Protein AF-A0A179BVK2-F1 (afdb_monomer_lite)

Sequence (65 aa):
MTQTDGWKKKFKGSDQGGARIYTHADALDGRAIVENHNGIWFNGKRFLFLDDAKRAALSHLQVTA

Foldseek 3Di:
DPPPPQWDWDWDDDPVWTWIWIFHPQFDVRWIWIQTPVAIDTPNDGDNDPVVNVCNRNVVVVPPD

Organism: Rhizobium leguminosarum (NCBI:txid384)

Radius of gyration: 12.54 Å; chains: 1; bounding box: 40×24×29 Å

Secondary structure (DSSP, 8-state):
-----S-EEEEEEETTEEEEEEE-TTSGGGPPEEEETTEEEETTEEESSHHHHHHHHHGGGGS--

pLDDT: mean 83.08, std 16.53, range [33.56, 97.12]

Structure (mmCIF, N/CA/C/O backbone):
data_AF-A0A179BVK2-F1
#
_entry.id   AF-A0A179BVK2-F1
#
loop_
_atom_site.group_PDB
_atom_site.id
_atom_site.type_symbol
_atom_site.label_atom_id
_atom_site.label_alt_id
_atom_site.label_comp_id
_atom_site.label_asym_id
_atom_site.label_entity_id
_atom_site.label_seq_id
_atom_site.pdbx_PDB_ins_code
_atom_site.Cartn_x
_atom_site.Cartn_y
_atom_site.Cartn_z
_atom_site.occupancy
_atom_site.B_iso_or_equiv
_atom_site.auth_seq_id
_atom_site.auth_comp_id
_atom_site.auth_asym_id
_atom_site.auth_atom_id
_atom_site.pdbx_PDB_model_num
ATOM 1 N N . MET A 1 1 ? 11.608 15.718 17.312 1.00 33.56 1 MET A N 1
ATOM 2 C CA . MET A 1 1 ? 10.775 14.550 17.664 1.00 33.56 1 MET A CA 1
ATOM 3 C C . MET A 1 1 ? 10.003 14.164 16.418 1.00 33.56 1 MET A C 1
ATOM 5 O O . MET A 1 1 ? 9.182 14.950 15.969 1.00 33.56 1 MET A O 1
ATOM 9 N N . THR A 1 2 ? 10.347 13.046 15.784 1.00 37.88 2 THR A N 1
ATOM 10 C CA . THR A 1 2 ? 9.674 12.583 14.566 1.00 37.88 2 THR A CA 1
ATOM 11 C C . THR A 1 2 ? 8.303 12.066 14.977 1.00 37.88 2 THR A C 1
ATOM 13 O O . THR A 1 2 ? 8.206 11.022 15.617 1.00 37.88 2 THR A O 1
ATOM 16 N N . GLN A 1 3 ? 7.254 12.832 14.692 1.00 41.38 3 GLN A N 1
ATOM 17 C CA . GLN A 1 3 ? 5.881 12.373 14.835 1.00 41.38 3 GLN A CA 1
ATOM 18 C C . GLN A 1 3 ? 5.711 11.227 13.835 1.00 41.38 3 GLN A C 1
ATOM 20 O O . GLN A 1 3 ? 5.591 11.457 12.636 1.00 41.38 3 GLN A O 1
ATOM 25 N N . THR A 1 4 ? 5.840 9.986 14.301 1.00 56.38 4 THR A N 1
ATOM 26 C CA . THR A 1 4 ? 5.551 8.814 13.478 1.00 56.38 4 THR A CA 1
ATOM 27 C C . THR A 1 4 ? 4.077 8.880 13.131 1.00 56.38 4 THR A C 1
ATOM 29 O O . THR A 1 4 ? 3.225 8.794 14.010 1.00 56.38 4 THR A O 1
ATOM 32 N N . ASP A 1 5 ? 3.799 9.052 11.850 1.00 74.25 5 ASP A N 1
ATOM 33 C CA . ASP A 1 5 ? 2.510 9.191 11.178 1.00 74.25 5 ASP A CA 1
ATOM 34 C C . ASP A 1 5 ? 1.618 7.934 11.284 1.00 74.25 5 ASP A C 1
ATOM 36 O O . ASP A 1 5 ? 0.773 7.698 10.431 1.00 74.25 5 ASP A O 1
ATOM 40 N N . GLY A 1 6 ? 1.830 7.086 12.298 1.00 83.31 6 GLY A N 1
ATOM 41 C CA . GLY A 1 6 ? 1.120 5.824 12.541 1.00 83.31 6 GLY A CA 1
ATOM 42 C C . GLY A 1 6 ? 1.468 4.692 11.566 1.00 83.31 6 GLY A C 1
ATOM 43 O O . GLY A 1 6 ? 1.164 3.526 11.824 1.00 83.31 6 GLY A O 1
ATOM 44 N N . TRP A 1 7 ? 2.148 4.999 10.459 1.00 89.25 7 TRP A N 1
ATOM 45 C CA . TRP A 1 7 ? 2.481 4.040 9.412 1.00 89.25 7 TRP A CA 1
ATOM 46 C C . TRP A 1 7 ? 3.663 3.150 9.794 1.00 89.25 7 TRP A C 1
ATOM 48 O O . TRP A 1 7 ? 4.786 3.602 10.016 1.00 89.25 7 TRP A O 1
ATOM 58 N N . LYS A 1 8 ? 3.436 1.838 9.771 1.00 90.81 8 LYS A N 1
ATOM 59 C CA . LYS A 1 8 ? 4.495 0.832 9.850 1.00 90.81 8 LYS A CA 1
ATOM 60 C C . LYS A 1 8 ? 5.027 0.552 8.453 1.00 90.81 8 LYS A C 1
ATOM 62 O O . LYS A 1 8 ? 4.264 0.192 7.557 1.00 90.81 8 LYS A O 1
ATOM 67 N N . LYS A 1 9 ? 6.345 0.665 8.288 1.00 92.25 9 LYS A N 1
ATOM 68 C CA . LYS A 1 9 ? 7.064 0.368 7.044 1.00 92.25 9 LYS A CA 1
ATOM 69 C C . LYS A 1 9 ? 7.880 -0.912 7.196 1.00 92.25 9 LYS A C 1
ATOM 71 O O . LYS A 1 9 ? 8.675 -1.031 8.123 1.00 92.25 9 LYS A O 1
ATOM 76 N N . LYS A 1 10 ? 7.738 -1.842 6.252 1.00 92.50 10 LYS A N 1
ATOM 77 C CA . LYS A 1 10 ? 8.556 -3.058 6.153 1.00 92.50 10 LYS A CA 1
ATOM 78 C C . LYS A 1 10 ? 9.078 -3.222 4.733 1.00 92.50 10 LYS A C 1
ATOM 80 O O . LYS A 1 10 ? 8.323 -3.072 3.781 1.00 92.50 10 LYS A O 1
ATOM 85 N N . PHE A 1 11 ? 10.355 -3.550 4.574 1.00 92.56 11 PHE A N 1
ATOM 86 C CA . PHE A 1 11 ? 10.881 -3.978 3.279 1.00 92.56 11 PHE A CA 1
ATOM 87 C C . PHE A 1 11 ? 10.725 -5.495 3.135 1.00 92.56 11 PHE A C 1
ATOM 89 O O . PHE A 1 11 ? 10.994 -6.243 4.076 1.00 92.56 11 PHE A O 1
ATOM 96 N N . LYS A 1 12 ? 10.272 -5.947 1.965 1.00 92.06 12 LYS A N 1
ATOM 97 C CA . LYS A 1 12 ? 10.234 -7.359 1.584 1.00 92.06 12 LYS A CA 1
ATOM 98 C C . LYS A 1 12 ? 10.899 -7.506 0.221 1.00 92.06 12 LYS A C 1
ATOM 100 O O . LYS A 1 12 ? 10.370 -7.023 -0.777 1.00 92.06 12 LYS A O 1
ATOM 105 N N . GLY A 1 13 ? 12.045 -8.171 0.189 1.00 90.25 13 GLY A N 1
ATOM 106 C CA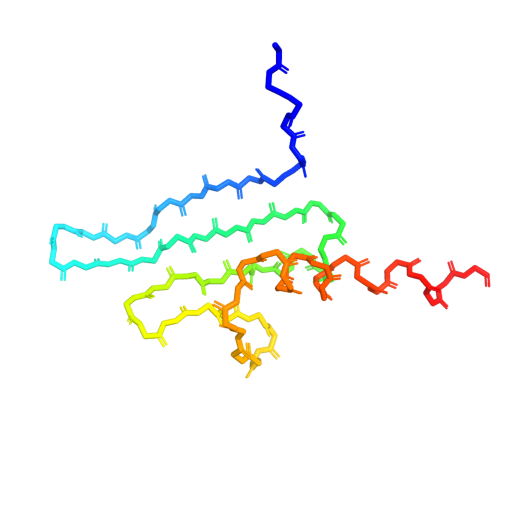 . GLY A 1 13 ? 12.821 -8.371 -1.027 1.00 90.25 13 GLY A CA 1
ATOM 107 C C . GLY A 1 13 ? 14.247 -8.809 -0.737 1.00 90.25 13 GLY A C 1
ATOM 108 O O . GLY A 1 13 ? 14.572 -9.162 0.395 1.00 90.25 13 GLY A O 1
ATOM 109 N N . SER A 1 14 ? 15.067 -8.762 -1.778 1.00 86.44 14 SER A N 1
ATOM 110 C CA . SER A 1 14 ? 16.500 -9.055 -1.759 1.00 86.44 14 SER A CA 1
ATOM 111 C C . SER A 1 14 ? 17.274 -7.928 -2.445 1.00 86.44 14 SER A C 1
ATOM 113 O O . SER A 1 14 ? 16.677 -6.962 -2.933 1.00 86.44 14 SER A O 1
ATOM 115 N N . ASP A 1 15 ? 18.589 -8.087 -2.548 1.00 75.81 15 ASP A N 1
ATOM 116 C CA . ASP A 1 15 ? 19.477 -7.161 -3.258 1.00 75.81 15 ASP A CA 1
ATOM 117 C C . ASP A 1 15 ? 19.135 -7.036 -4.755 1.00 75.81 15 ASP A C 1
ATOM 119 O O . ASP A 1 15 ? 19.437 -6.025 -5.382 1.00 75.81 15 ASP A O 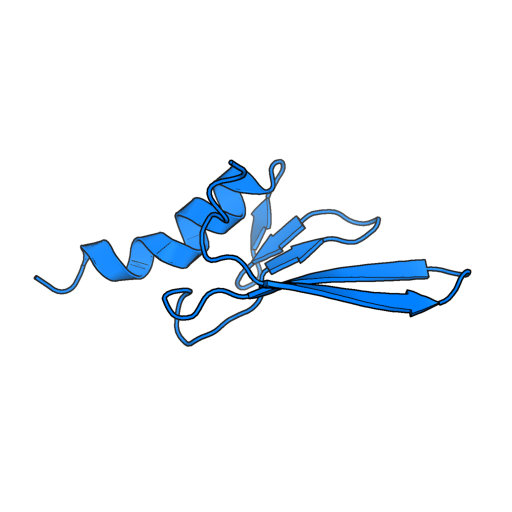1
ATOM 123 N N . GLN A 1 16 ? 18.446 -8.032 -5.325 1.00 79.62 16 GLN A N 1
ATOM 124 C CA . GLN A 1 16 ? 17.994 -8.032 -6.723 1.00 79.62 16 GLN A CA 1
ATOM 125 C C . GLN A 1 16 ? 16.633 -7.349 -6.927 1.00 79.62 16 GLN A C 1
ATOM 127 O O . GLN A 1 16 ? 16.152 -7.239 -8.054 1.00 79.62 16 GLN A O 1
ATOM 132 N N . GLY A 1 17 ? 15.988 -6.894 -5.851 1.00 84.12 17 GLY A N 1
ATOM 133 C CA . GLY A 1 17 ? 14.717 -6.185 -5.918 1.00 84.12 17 GLY A CA 1
ATOM 134 C C . GLY A 1 17 ? 13.772 -6.518 -4.769 1.00 84.12 17 GLY A C 1
ATOM 135 O O . GLY A 1 17 ? 13.862 -7.555 -4.108 1.00 84.12 17 GLY A O 1
ATOM 136 N N . GLY A 1 18 ? 12.820 -5.617 -4.538 1.00 92.38 18 GLY A N 1
ATOM 137 C CA . GLY A 1 18 ? 11.848 -5.759 -3.466 1.00 92.38 18 GLY A CA 1
ATOM 138 C C . GLY A 1 18 ? 10.750 -4.713 -3.496 1.00 92.38 18 GLY A C 1
ATOM 139 O O . GLY A 1 18 ? 10.644 -3.903 -4.419 1.00 92.38 18 GLY A O 1
ATOM 140 N N . ALA A 1 19 ? 9.942 -4.741 -2.446 1.00 94.69 19 ALA A N 1
ATOM 141 C CA . ALA A 1 19 ? 8.879 -3.787 -2.211 1.00 94.69 19 ALA A CA 1
ATOM 142 C C . ALA A 1 19 ? 8.932 -3.256 -0.777 1.00 94.69 19 ALA A C 1
ATOM 144 O O . ALA A 1 19 ? 9.233 -3.981 0.177 1.00 94.69 19 ALA A O 1
ATOM 145 N N . ARG A 1 20 ? 8.598 -1.979 -0.617 1.00 94.12 20 ARG A N 1
ATOM 146 C CA . ARG A 1 20 ? 8.270 -1.375 0.670 1.00 94.12 20 ARG A CA 1
ATOM 147 C C . ARG A 1 20 ? 6.773 -1.521 0.886 1.00 94.12 20 ARG A C 1
ATOM 149 O O . ARG A 1 20 ? 5.965 -1.122 0.056 1.00 94.12 20 ARG A O 1
ATOM 156 N N . ILE A 1 21 ? 6.431 -2.121 2.010 1.00 94.50 21 ILE A N 1
ATOM 157 C CA . ILE A 1 21 ? 5.074 -2.390 2.446 1.00 94.50 21 ILE A CA 1
ATOM 158 C C . ILE A 1 21 ? 4.766 -1.405 3.564 1.00 94.50 21 ILE A C 1
ATOM 160 O O . ILE A 1 21 ? 5.473 -1.379 4.576 1.00 94.50 21 ILE A O 1
ATOM 164 N N . TYR A 1 22 ? 3.727 -0.602 3.378 1.00 93.50 22 TYR A N 1
ATOM 165 C CA . TYR A 1 22 ? 3.235 0.333 4.380 1.00 93.50 22 TYR A CA 1
ATOM 166 C C . TYR A 1 22 ? 1.892 -0.164 4.894 1.00 93.50 22 TYR A C 1
ATOM 168 O O . TYR A 1 22 ? 0.999 -0.480 4.112 1.00 93.50 22 TYR A O 1
ATOM 176 N N . THR A 1 23 ? 1.758 -0.241 6.211 1.00 91.81 23 THR A N 1
ATOM 177 C CA . THR A 1 23 ? 0.537 -0.682 6.894 1.00 91.81 23 THR A CA 1
ATOM 178 C C . THR A 1 23 ? 0.172 0.322 7.973 1.00 91.81 23 THR A C 1
ATOM 180 O O . THR A 1 23 ? 1.055 0.894 8.613 1.00 91.81 23 THR A O 1
ATOM 183 N N . HIS A 1 24 ? -1.121 0.527 8.172 1.00 89.94 24 HIS A N 1
ATOM 184 C CA . HIS A 1 24 ? -1.682 1.359 9.227 1.00 89.94 24 HIS A CA 1
ATOM 185 C C . HIS A 1 24 ? -2.854 0.599 9.842 1.00 89.94 24 HIS A C 1
ATOM 187 O O . HIS A 1 24 ? -3.535 -0.126 9.118 1.00 89.94 24 HIS A O 1
ATOM 193 N N . ALA A 1 25 ? -3.079 0.734 11.152 1.00 86.06 25 ALA A N 1
ATOM 194 C CA . ALA A 1 25 ? -4.190 0.048 11.820 1.00 86.06 25 ALA A CA 1
ATOM 195 C C . ALA A 1 25 ? -5.542 0.462 11.217 1.00 86.06 25 ALA A C 1
ATOM 197 O O . ALA A 1 25 ? -6.379 -0.387 10.943 1.00 86.06 25 ALA A O 1
ATOM 198 N N . ASP A 1 26 ? -5.674 1.754 10.916 1.00 83.69 26 ASP A N 1
ATOM 199 C CA . ASP A 1 26 ? -6.883 2.334 10.324 1.00 83.69 26 ASP A CA 1
ATOM 200 C C . ASP A 1 26 ? -6.891 2.360 8.786 1.00 83.69 26 ASP A C 1
ATOM 202 O O . ASP A 1 26 ? -7.767 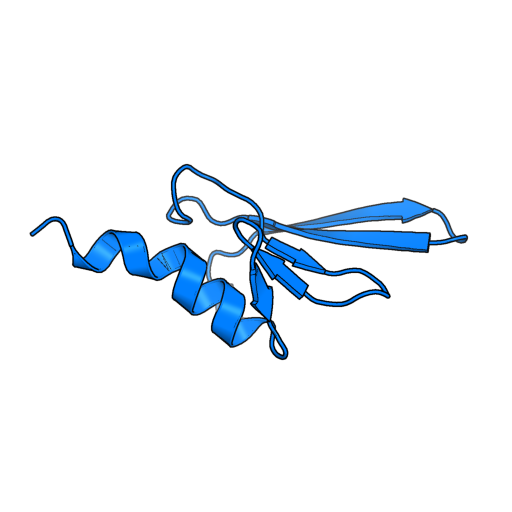2.975 8.177 1.00 83.69 26 ASP A O 1
ATOM 206 N N . ALA A 1 27 ? -5.903 1.744 8.125 1.00 82.50 27 ALA A N 1
ATOM 207 C CA . ALA A 1 27 ? -6.012 1.542 6.683 1.00 82.50 27 ALA A CA 1
ATOM 208 C C . ALA A 1 27 ? -7.177 0.583 6.408 1.00 82.50 27 ALA A C 1
ATOM 210 O O . ALA A 1 27 ? -7.354 -0.375 7.153 1.00 82.50 27 ALA A O 1
ATOM 211 N N . LEU A 1 28 ? -7.930 0.821 5.332 1.00 75.00 28 LEU A N 1
ATOM 212 C CA . LEU A 1 28 ? -9.082 0.018 4.893 1.00 75.00 28 LEU A CA 1
ATOM 213 C C . LEU A 1 28 ? -8.838 -1.495 5.085 1.00 75.00 28 LEU A C 1
ATOM 215 O O . LEU A 1 28 ? -8.029 -2.084 4.366 1.00 75.00 28 LEU A O 1
ATOM 219 N N . ASP A 1 29 ? -9.501 -2.104 6.072 1.00 75.56 29 ASP A N 1
ATOM 220 C CA . ASP A 1 29 ? -9.365 -3.515 6.481 1.00 75.56 29 ASP A CA 1
ATOM 221 C C . ASP A 1 29 ? -7.918 -3.999 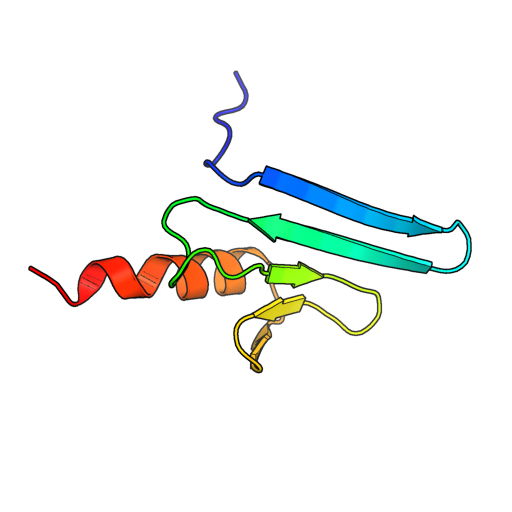6.736 1.00 75.56 29 ASP A C 1
ATOM 223 O O . ASP A 1 29 ? -7.570 -5.149 6.461 1.00 75.56 29 ASP A O 1
ATOM 227 N N . GLY A 1 30 ? -7.023 -3.121 7.194 1.00 71.25 30 GLY A N 1
ATOM 228 C CA . GLY A 1 30 ? -5.603 -3.426 7.395 1.00 71.25 30 GLY A CA 1
ATOM 229 C C . GLY A 1 30 ? -4.815 -3.651 6.097 1.00 71.25 30 GLY A C 1
ATOM 230 O O . GLY A 1 30 ? -3.721 -4.223 6.127 1.00 71.25 30 GLY A O 1
ATOM 231 N N . ARG A 1 31 ? -5.344 -3.225 4.939 1.00 86.81 31 ARG A N 1
ATOM 232 C CA . ARG A 1 31 ? -4.677 -3.396 3.640 1.00 86.81 31 ARG A CA 1
ATOM 233 C C . ARG A 1 31 ? -3.378 -2.605 3.568 1.00 86.81 31 ARG A C 1
ATOM 235 O O . ARG A 1 31 ? -3.268 -1.470 4.028 1.00 86.81 31 ARG A O 1
ATOM 242 N N . ALA A 1 32 ? -2.395 -3.209 2.911 1.00 92.25 32 ALA A N 1
ATOM 243 C CA . ALA A 1 32 ? -1.092 -2.602 2.720 1.00 92.25 32 ALA A CA 1
ATOM 244 C C . ALA A 1 32 ? -1.027 -1.735 1.456 1.00 92.25 32 ALA A C 1
ATOM 246 O O . ALA A 1 32 ? -1.585 -2.082 0.413 1.00 92.25 32 ALA A O 1
ATOM 247 N N . ILE A 1 33 ? -0.248 -0.659 1.534 1.00 94.94 33 ILE A N 1
ATOM 248 C CA . ILE A 1 33 ? 0.280 0.047 0.364 1.00 94.94 33 ILE A CA 1
ATOM 249 C C . ILE A 1 33 ? 1.600 -0.625 -0.022 1.00 94.94 33 ILE A C 1
ATOM 251 O O . ILE A 1 33 ? 2.445 -0.887 0.838 1.00 94.94 33 ILE A O 1
ATOM 255 N N . VAL A 1 34 ? 1.789 -0.889 -1.311 1.00 95.94 34 VAL A N 1
ATOM 256 C CA . VAL A 1 34 ? 2.983 -1.538 -1.861 1.00 95.94 34 VAL A CA 1
ATOM 257 C C . VAL A 1 34 ? 3.706 -0.561 -2.781 1.00 95.94 34 VAL A C 1
ATOM 259 O O . VAL A 1 34 ? 3.165 -0.153 -3.802 1.00 95.94 34 VAL A O 1
ATOM 262 N N . GLU A 1 35 ? 4.937 -0.199 -2.440 1.00 95.81 35 GLU A N 1
ATOM 263 C CA . GLU A 1 35 ? 5.840 0.600 -3.274 1.00 95.81 35 GLU A CA 1
ATOM 264 C C . GLU A 1 35 ? 6.964 -0.303 -3.790 1.00 95.81 35 GLU A C 1
ATOM 266 O O . GLU A 1 35 ? 7.721 -0.876 -3.006 1.00 95.81 35 GLU A O 1
ATOM 271 N N . ASN A 1 36 ? 7.096 -0.427 -5.105 1.00 93.25 36 ASN A N 1
ATOM 272 C CA . ASN A 1 36 ? 8.200 -1.130 -5.754 1.00 93.25 36 ASN A CA 1
ATOM 273 C C . ASN A 1 36 ? 8.703 -0.326 -6.966 1.00 93.25 36 ASN A C 1
ATOM 275 O O . ASN A 1 36 ? 8.257 0.795 -7.207 1.00 93.25 36 ASN A O 1
ATOM 279 N N . HIS A 1 37 ? 9.622 -0.898 -7.746 1.00 90.69 37 HIS A N 1
ATOM 280 C CA . HIS A 1 37 ? 10.169 -0.242 -8.941 1.00 90.69 37 HIS A CA 1
ATOM 281 C C . HIS A 1 37 ? 9.108 0.107 -10.007 1.00 90.69 37 HIS A C 1
ATOM 283 O O . HIS A 1 37 ? 9.334 1.002 -10.81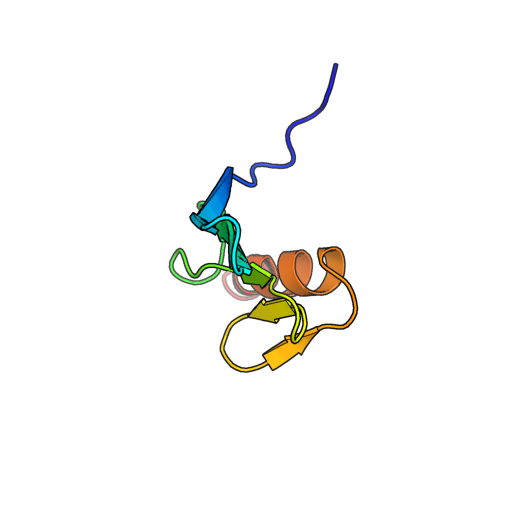2 1.00 90.69 37 HIS A O 1
ATOM 289 N N . ASN A 1 38 ? 7.942 -0.553 -9.994 1.00 89.62 38 ASN A N 1
ATOM 290 C CA . ASN A 1 38 ? 6.832 -0.304 -10.923 1.00 89.62 38 ASN A CA 1
ATOM 291 C C . ASN A 1 38 ? 5.836 0.758 -10.421 1.00 89.62 38 ASN A C 1
ATOM 293 O O . ASN A 1 38 ? 4.883 1.100 -11.131 1.00 89.62 38 ASN A O 1
ATOM 297 N N . GLY A 1 39 ? 6.030 1.275 -9.205 1.00 94.31 39 GLY A N 1
ATOM 298 C CA . GLY A 1 39 ? 5.244 2.361 -8.625 1.00 94.31 39 GLY A CA 1
ATOM 299 C C . GLY A 1 39 ? 4.612 2.020 -7.278 1.00 94.31 39 GLY A C 1
ATOM 300 O O . GLY A 1 39 ? 4.972 1.044 -6.617 1.00 94.31 39 GLY A O 1
ATOM 301 N N . ILE A 1 40 ? 3.657 2.861 -6.877 1.00 97.12 40 ILE A N 1
ATOM 302 C CA . ILE A 1 40 ? 2.954 2.786 -5.594 1.00 97.12 40 ILE A CA 1
ATOM 303 C C . ILE A 1 40 ? 1.535 2.293 -5.842 1.00 97.12 40 ILE A C 1
ATOM 305 O O . ILE A 1 40 ? 0.816 2.845 -6.673 1.00 97.12 40 ILE A O 1
ATOM 309 N N . TRP A 1 41 ? 1.129 1.264 -5.112 1.00 95.44 41 TRP A N 1
ATOM 310 C CA . TRP A 1 41 ? -0.130 0.568 -5.324 1.00 95.44 41 TRP A CA 1
ATOM 311 C C . TRP A 1 41 ? -0.894 0.421 -4.019 1.00 95.44 41 TRP A C 1
ATOM 313 O O . TRP A 1 41 ? -0.335 0.024 -2.997 1.00 95.44 41 TRP A O 1
ATOM 323 N N . PHE A 1 42 ? -2.191 0.695 -4.072 1.00 93.75 42 PHE A N 1
ATOM 324 C CA . PHE A 1 42 ? -3.116 0.432 -2.981 1.00 93.75 42 PHE A CA 1
ATOM 325 C C . PHE A 1 42 ? -4.465 0.013 -3.554 1.00 93.75 42 PHE A C 1
ATOM 327 O O . PHE A 1 42 ? -4.996 0.672 -4.447 1.00 93.75 42 PHE A O 1
ATOM 334 N N . ASN A 1 43 ? -5.010 -1.097 -3.055 1.00 90.75 43 ASN A N 1
ATOM 335 C CA . ASN A 1 43 ? -6.323 -1.609 -3.450 1.00 90.75 43 ASN A CA 1
ATOM 336 C C . ASN A 1 43 ? -6.533 -1.725 -4.982 1.00 90.75 43 ASN A C 1
ATOM 338 O O . ASN A 1 43 ? -7.555 -1.306 -5.516 1.00 90.75 43 ASN A O 1
ATOM 342 N N . GLY A 1 44 ? -5.525 -2.224 -5.708 1.00 90.75 44 GLY A N 1
ATOM 343 C CA . GLY A 1 44 ? -5.568 -2.366 -7.172 1.00 90.75 44 GLY A CA 1
ATOM 344 C C . GLY A 1 44 ? -5.377 -1.067 -7.970 1.00 90.75 44 GLY A C 1
ATOM 345 O O . GLY A 1 44 ? -5.268 -1.119 -9.191 1.00 90.75 44 GLY A O 1
ATOM 346 N N . LYS A 1 45 ? -5.277 0.094 -7.311 1.00 93.12 45 LYS A N 1
ATOM 347 C CA . LYS A 1 45 ? -5.043 1.395 -7.948 1.00 93.12 45 LYS A CA 1
ATOM 348 C C . LYS A 1 45 ? -3.578 1.815 -7.826 1.00 93.12 45 LYS A C 1
ATOM 350 O O . LYS A 1 45 ? -2.977 1.676 -6.759 1.00 93.12 45 LYS A O 1
ATOM 355 N N . ARG A 1 46 ? -3.019 2.361 -8.912 1.00 95.75 46 ARG A N 1
ATOM 356 C CA . ARG A 1 46 ? -1.685 2.980 -8.921 1.00 95.75 46 ARG A CA 1
ATOM 357 C C . ARG A 1 46 ? -1.765 4.444 -8.494 1.00 95.75 46 ARG A C 1
ATOM 359 O O . ARG A 1 46 ? -2.655 5.170 -8.930 1.00 95.75 46 ARG A O 1
ATOM 366 N N . PHE A 1 47 ? -0.796 4.875 -7.701 1.00 94.88 47 PHE A N 1
ATOM 367 C CA . PHE A 1 47 ? -0.615 6.248 -7.247 1.00 94.88 47 PHE A CA 1
ATOM 368 C C . PHE A 1 47 ? 0.749 6.770 -7.700 1.00 94.88 47 PHE A C 1
ATOM 370 O O . PHE A 1 47 ? 1.710 6.006 -7.823 1.00 94.88 47 PHE A O 1
ATOM 377 N N . LEU A 1 48 ? 0.821 8.075 -7.966 1.00 94.12 48 LEU A N 1
ATOM 378 C CA . LEU A 1 48 ? 2.080 8.754 -8.286 1.00 94.12 48 LEU A CA 1
ATOM 379 C C . LEU A 1 48 ? 2.879 9.071 -7.017 1.00 94.12 48 LEU A C 1
ATOM 381 O O . LEU A 1 48 ? 4.102 8.971 -7.028 1.00 94.12 48 LEU A O 1
ATOM 385 N N . PHE A 1 49 ? 2.185 9.394 -5.923 1.00 94.19 49 PHE A N 1
ATOM 386 C CA . PHE A 1 49 ? 2.786 9.790 -4.654 1.00 94.19 49 PHE A CA 1
ATOM 387 C C . PHE A 1 49 ? 2.301 8.903 -3.505 1.00 94.19 49 PHE A C 1
ATOM 389 O O . PHE A 1 49 ? 1.144 8.476 -3.467 1.00 94.19 49 PHE A O 1
ATOM 396 N N . LEU A 1 50 ? 3.192 8.632 -2.545 1.00 92.62 50 LEU A N 1
ATOM 397 C CA . LEU A 1 50 ? 2.886 7.791 -1.384 1.00 92.62 50 LEU A CA 1
ATOM 398 C C . LEU A 1 50 ? 1.813 8.427 -0.497 1.00 92.62 50 LEU A C 1
ATOM 400 O O . LEU A 1 50 ? 0.952 7.718 0.017 1.00 92.62 50 LEU A O 1
ATOM 404 N N . ASP A 1 51 ? 1.832 9.750 -0.356 1.00 92.44 51 ASP A N 1
ATOM 405 C CA . ASP A 1 51 ? 0.878 10.467 0.490 1.00 92.44 51 ASP A CA 1
ATOM 406 C C . ASP A 1 51 ? -0.556 10.368 -0.035 1.00 92.44 51 ASP A C 1
ATOM 408 O O . ASP A 1 51 ? -1.487 10.221 0.755 1.00 92.44 51 ASP A O 1
ATOM 412 N N . ASP A 1 52 ? -0.746 10.343 -1.356 1.00 93.06 52 ASP A N 1
ATOM 413 C CA . ASP A 1 52 ? -2.067 10.125 -1.952 1.00 93.06 52 ASP A CA 1
ATOM 414 C C . ASP A 1 52 ? -2.577 8.708 -1.677 1.00 93.06 52 ASP A C 1
ATOM 416 O O . ASP A 1 52 ? -3.750 8.520 -1.353 1.00 93.06 52 ASP A O 1
ATOM 420 N N . ALA A 1 53 ? -1.691 7.709 -1.746 1.00 92.44 53 ALA A N 1
ATOM 421 C CA . ALA A 1 53 ? -2.031 6.336 -1.386 1.00 92.44 53 ALA A CA 1
ATOM 422 C C . ALA A 1 53 ? -2.379 6.216 0.107 1.00 92.44 53 ALA A C 1
ATOM 424 O O . ALA A 1 53 ? -3.353 5.550 0.453 1.00 92.44 53 ALA A O 1
ATOM 425 N N . LYS A 1 54 ? -1.634 6.893 0.993 1.00 91.75 54 LYS A N 1
ATOM 426 C CA . LYS A 1 54 ? -1.925 6.946 2.435 1.00 91.75 54 LYS A CA 1
ATOM 427 C C . LYS A 1 54 ? -3.271 7.611 2.718 1.00 91.75 54 LYS A C 1
ATOM 429 O O . LYS A 1 54 ? -4.061 7.065 3.482 1.00 91.75 54 LYS A O 1
ATOM 434 N N . ARG A 1 55 ? -3.570 8.742 2.071 1.00 90.62 55 ARG A N 1
ATOM 435 C CA . ARG A 1 55 ? -4.875 9.418 2.183 1.00 90.62 55 ARG A CA 1
ATOM 436 C C . ARG A 1 55 ? -6.015 8.518 1.716 1.00 90.62 55 ARG A C 1
ATOM 438 O O . ARG A 1 55 ? -7.005 8.393 2.425 1.00 90.62 55 ARG A O 1
ATOM 445 N N . ALA A 1 56 ? -5.859 7.851 0.572 1.00 89.62 56 ALA A N 1
ATOM 446 C CA . ALA A 1 56 ? -6.855 6.911 0.059 1.00 89.62 56 ALA A CA 1
ATOM 447 C C . ALA A 1 56 ? -7.040 5.681 0.964 1.00 89.62 56 ALA A C 1
ATOM 449 O O . ALA A 1 56 ? -8.140 5.147 1.069 1.00 89.62 56 ALA A O 1
ATOM 450 N N . ALA A 1 57 ? -5.979 5.225 1.631 1.00 90.00 57 ALA A N 1
ATOM 451 C CA . ALA A 1 57 ? -6.064 4.119 2.576 1.00 90.00 57 ALA A CA 1
ATOM 452 C C . ALA A 1 57 ? -6.821 4.482 3.859 1.00 90.00 57 ALA A C 1
ATOM 454 O O . ALA A 1 57 ? -7.504 3.622 4.411 1.00 90.00 57 ALA A O 1
ATOM 455 N N . LEU A 1 58 ? -6.735 5.741 4.296 1.00 88.25 58 LEU A N 1
ATOM 456 C CA . LEU A 1 58 ? -7.406 6.257 5.493 1.00 88.25 58 LEU A CA 1
ATOM 457 C C . LEU A 1 58 ? -8.793 6.860 5.204 1.00 88.25 58 LEU A C 1
ATOM 459 O O . LEU A 1 58 ? -9.550 7.122 6.134 1.00 88.25 58 LEU A O 1
ATOM 463 N N . SER A 1 59 ? -9.166 7.071 3.937 1.00 82.69 59 SER A N 1
ATOM 464 C CA . SER A 1 59 ? -10.422 7.752 3.590 1.00 82.69 59 SER A CA 1
ATOM 465 C C . SER A 1 59 ? -11.684 6.934 3.890 1.00 82.69 59 SER A C 1
ATOM 467 O O . SER A 1 59 ? -12.769 7.506 3.924 1.00 82.69 59 SER A O 1
ATOM 469 N N . HIS A 1 60 ? -11.582 5.618 4.128 1.00 62.41 60 HIS A N 1
ATOM 470 C CA . HIS A 1 60 ? -12.743 4.794 4.504 1.00 62.41 60 HIS A CA 1
ATOM 471 C C . HIS A 1 60 ? -13.298 5.142 5.899 1.00 62.41 60 HIS A C 1
ATOM 473 O O . HIS A 1 60 ? -14.467 4.891 6.165 1.00 62.41 60 HIS A O 1
ATOM 479 N N . LEU A 1 61 ? -12.503 5.797 6.756 1.00 55.00 61 LEU A N 1
ATOM 480 C CA . LEU A 1 61 ? -12.942 6.282 8.071 1.00 55.00 61 LEU A CA 1
ATOM 481 C C . LEU A 1 61 ? -13.948 7.443 7.996 1.00 55.00 61 LEU A C 1
ATOM 483 O O . LEU A 1 61 ? -14.588 7.749 8.995 1.00 55.00 61 LEU A O 1
ATOM 487 N N . GLN A 1 62 ? -14.091 8.111 6.846 1.00 52.66 62 GLN A N 1
ATOM 488 C CA . GLN A 1 62 ? -14.941 9.303 6.729 1.00 52.66 62 GLN A CA 1
ATOM 489 C C . GLN A 1 62 ? -16.406 9.010 6.363 1.00 52.66 62 GLN A C 1
ATOM 491 O O . GLN A 1 62 ? -17.189 9.950 6.278 1.00 52.66 62 GLN A O 1
ATOM 496 N N . VAL A 1 63 ? -16.792 7.747 6.131 1.00 49.03 63 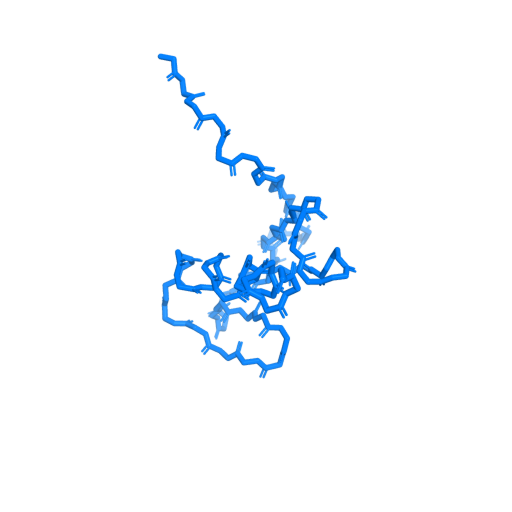VAL A N 1
ATOM 497 C CA . VAL A 1 63 ? -18.148 7.392 5.644 1.00 49.03 63 VAL A CA 1
ATOM 498 C C . VAL A 1 63 ? -19.005 6.682 6.706 1.00 49.03 63 VAL A C 1
ATOM 500 O O . VAL A 1 63 ? -20.192 6.461 6.497 1.00 49.03 63 VAL A O 1
ATOM 503 N N . THR A 1 64 ? -18.448 6.378 7.877 1.00 44.97 64 THR A N 1
ATOM 504 C CA . THR A 1 64 ? -19.200 5.854 9.029 1.00 44.97 64 THR A CA 1
ATOM 505 C C . THR A 1 64 ? -19.189 6.867 10.169 1.00 44.97 64 THR A C 1
ATOM 507 O O . THR A 1 64 ? -18.381 6.754 11.090 1.00 44.97 64 THR A O 1
ATOM 510 N N . ALA A 1 65 ? -20.069 7.863 10.083 1.00 41.81 65 ALA A N 1
ATOM 511 C CA . ALA A 1 65 ? -20.494 8.719 11.189 1.00 41.81 65 ALA A CA 1
ATOM 512 C C . ALA A 1 65 ? -22.002 8.963 11.074 1.00 41.81 65 ALA A C 1
ATOM 514 O O . ALA A 1 65 ? -22.463 9.173 9.928 1.00 41.81 65 ALA A O 1
#